Protein AF-A0A842XI34-F1 (afdb_monomer_lite)

Foldseek 3Di:
DDDDDDDADAQVDGPQRVVVVVVDGPVVPDPDDDDQQPPVVDPTDGRVRCVVSVVVVVCVVPND

Sequence (64 aa):
SRNILVAFGAPTQGLYDIVAREKLKLNEVAHFTVNTIPNQGTETVRTEEALYTSLAILNLIIGK

Structure (mmCIF, N/CA/C/O backbone):
data_AF-A0A842XI34-F1
#
_entry.id   AF-A0A842XI34-F1
#
loop_
_atom_site.group_PDB
_atom_site.id
_atom_site.type_symbol
_atom_site.label_atom_id
_atom_site.label_alt_id
_atom_site.label_comp_id
_atom_site.label_asym_id
_atom_site.label_entity_id
_atom_site.label_seq_id
_atom_site.pdbx_PDB_ins_code
_atom_site.Cartn_x
_atom_site.Cartn_y
_atom_site.Cartn_z
_atom_site.occupancy
_atom_site.B_iso_or_equiv
_atom_site.auth_seq_id
_atom_site.auth_comp_id
_atom_site.auth_asym_id
_atom_site.auth_atom_id
_atom_site.pdbx_PDB_model_num
ATOM 1 N N . SER A 1 1 ? -14.483 -2.282 20.567 1.00 54.50 1 SER A N 1
ATOM 2 C CA . SER A 1 1 ? -13.105 -1.822 20.287 1.00 54.50 1 SER A CA 1
ATOM 3 C C . SER A 1 1 ? -13.034 -1.360 18.837 1.00 54.50 1 SER A C 1
ATOM 5 O O . SER A 1 1 ? -13.590 -2.037 17.984 1.00 54.50 1 SER A O 1
ATOM 7 N N . ARG A 1 2 ? -12.435 -0.197 18.540 1.00 81.12 2 ARG A N 1
ATOM 8 C CA . ARG A 1 2 ? -12.140 0.214 17.152 1.00 81.12 2 ARG A CA 1
ATOM 9 C C . ARG A 1 2 ? -10.666 -0.073 16.884 1.00 81.12 2 ARG A C 1
ATOM 11 O O . ARG A 1 2 ? -9.825 0.775 17.152 1.00 81.12 2 ARG A O 1
ATOM 18 N N . ASN A 1 3 ? -10.370 -1.284 16.427 1.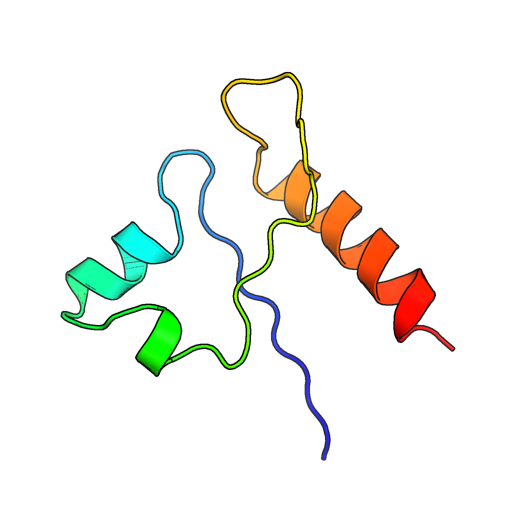00 90.44 3 ASN A N 1
ATOM 19 C CA . ASN A 1 3 ? -9.014 -1.666 16.044 1.00 90.44 3 ASN A CA 1
ATOM 20 C C . ASN A 1 3 ? -8.837 -1.375 14.551 1.00 90.44 3 ASN A C 1
ATOM 22 O O . ASN A 1 3 ? -9.697 -1.743 13.753 1.00 90.44 3 ASN A O 1
ATOM 26 N N . ILE A 1 4 ? -7.738 -0.718 14.185 1.00 92.12 4 ILE A N 1
ATOM 27 C CA . ILE A 1 4 ? -7.370 -0.455 12.791 1.00 92.12 4 ILE A CA 1
ATOM 28 C C . ILE A 1 4 ? -6.225 -1.403 12.434 1.00 92.12 4 ILE A C 1
ATOM 30 O O . ILE A 1 4 ? -5.235 -1.470 13.159 1.00 92.12 4 ILE A O 1
ATOM 34 N N . LEU A 1 5 ? -6.368 -2.131 11.327 1.00 95.44 5 LEU A N 1
ATOM 35 C CA . LEU A 1 5 ? -5.317 -2.959 10.741 1.00 95.44 5 LEU A CA 1
ATOM 36 C C . LEU A 1 5 ? -4.876 -2.319 9.425 1.00 95.44 5 LEU A C 1
ATOM 38 O O . LEU A 1 5 ? -5.710 -2.029 8.569 1.00 95.44 5 LEU A O 1
ATOM 42 N N . VAL A 1 6 ? -3.569 -2.131 9.264 1.00 96.31 6 VAL A N 1
ATOM 43 C CA . VAL A 1 6 ? -2.959 -1.680 8.013 1.00 96.31 6 VAL A CA 1
ATOM 44 C C . VAL A 1 6 ? -2.103 -2.825 7.489 1.00 96.31 6 VAL A C 1
ATOM 46 O O . VAL A 1 6 ? -1.188 -3.275 8.175 1.00 96.31 6 VAL A O 1
ATOM 49 N N . ALA A 1 7 ? -2.431 -3.324 6.301 1.00 97.00 7 ALA A N 1
ATOM 50 C CA . ALA A 1 7 ? -1.683 -4.390 5.648 1.00 97.00 7 ALA A CA 1
ATOM 51 C C . ALA A 1 7 ? -0.687 -3.796 4.645 1.00 97.00 7 ALA A C 1
ATOM 53 O O . ALA A 1 7 ? -1.005 -2.831 3.952 1.00 97.00 7 ALA A O 1
ATOM 54 N N . PHE A 1 8 ? 0.491 -4.408 4.538 1.00 97.12 8 PHE A N 1
ATOM 55 C CA . PHE A 1 8 ? 1.519 -4.049 3.564 1.00 97.12 8 PHE A CA 1
ATOM 56 C C . PHE A 1 8 ? 1.915 -5.287 2.762 1.00 97.12 8 PHE A C 1
ATOM 58 O O . PHE A 1 8 ? 1.993 -6.387 3.308 1.00 9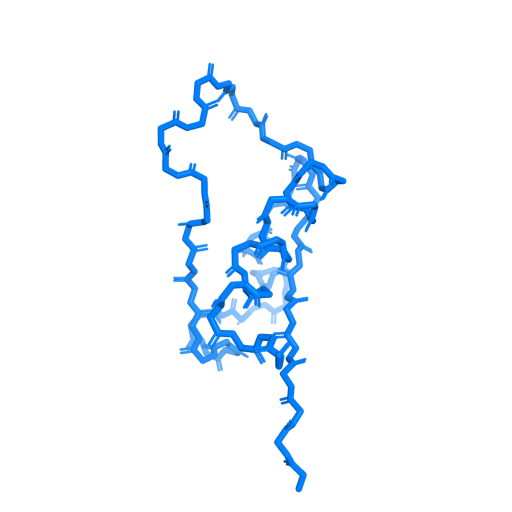7.12 8 PHE A O 1
ATOM 65 N N . GLY A 1 9 ? 2.146 -5.101 1.464 1.00 95.50 9 GLY A N 1
ATOM 66 C CA . GLY A 1 9 ? 2.754 -6.120 0.612 1.00 95.50 9 GLY A CA 1
ATOM 67 C C . GLY A 1 9 ? 4.281 -6.117 0.721 1.00 95.50 9 GLY A C 1
ATOM 68 O O . GLY A 1 9 ? 4.873 -5.295 1.427 1.00 95.50 9 GLY A O 1
ATOM 69 N N . ALA A 1 10 ? 4.913 -7.023 -0.019 1.00 91.31 10 ALA A N 1
ATOM 70 C CA . ALA A 1 10 ? 6.353 -7.019 -0.246 1.00 91.31 10 ALA A CA 1
ATOM 71 C C . ALA A 1 10 ? 6.704 -6.098 -1.435 1.00 91.31 10 ALA A C 1
ATOM 73 O O . ALA A 1 10 ? 5.847 -5.864 -2.290 1.00 91.31 10 ALA A O 1
ATOM 74 N N . PRO A 1 11 ? 7.961 -5.637 -1.572 1.00 84.88 11 PRO A N 1
ATOM 75 C CA . PRO A 1 11 ? 8.358 -4.771 -2.689 1.00 84.88 11 PRO A CA 1
ATOM 76 C C . PRO A 1 11 ? 8.145 -5.427 -4.062 1.00 84.88 11 PRO A C 1
ATOM 78 O O . PRO A 1 11 ? 7.818 -4.756 -5.032 1.00 84.88 11 PRO A O 1
ATOM 81 N N . THR A 1 12 ? 8.308 -6.750 -4.134 1.00 89.19 12 THR A N 1
ATOM 82 C CA . THR A 1 12 ? 8.144 -7.551 -5.355 1.00 89.19 12 THR A CA 1
ATOM 83 C C . THR A 1 12 ? 6.770 -8.206 -5.477 1.00 89.19 12 THR A C 1
ATOM 85 O O . THR A 1 12 ? 6.508 -8.882 -6.469 1.00 89.19 12 THR A O 1
ATOM 88 N N . GLN A 1 13 ? 5.903 -8.059 -4.470 1.00 92.31 13 GLN A N 1
ATOM 89 C CA . GLN A 1 13 ? 4.593 -8.695 -4.471 1.00 92.31 13 GLN A CA 1
ATOM 90 C C . GLN A 1 13 ? 3.565 -7.876 -3.681 1.00 92.31 13 GLN A C 1
ATOM 92 O O . GLN A 1 13 ? 3.602 -7.814 -2.447 1.00 92.31 13 GLN A O 1
ATOM 97 N N . GLY A 1 14 ? 2.598 -7.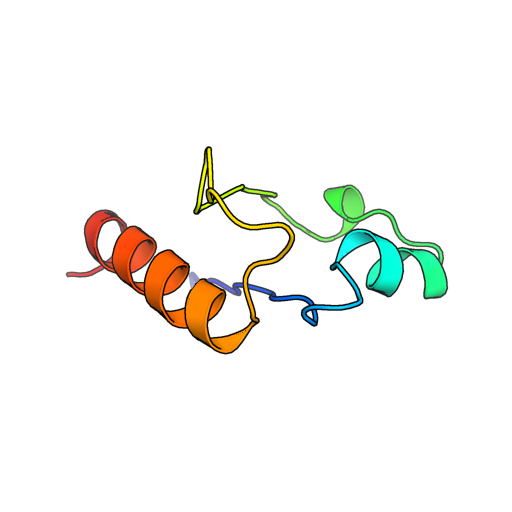305 -4.399 1.00 94.75 14 GLY A N 1
ATOM 98 C CA . GLY A 1 14 ? 1.543 -6.487 -3.812 1.00 94.75 14 GLY A CA 1
ATOM 99 C C . GLY A 1 14 ? 0.462 -7.310 -3.109 1.00 94.75 14 GLY A C 1
ATOM 100 O O . GLY A 1 14 ? 0.327 -8.519 -3.302 1.00 94.75 14 GLY A O 1
ATOM 101 N N . LEU A 1 15 ? -0.376 -6.634 -2.317 1.00 96.69 15 LEU A N 1
ATOM 102 C CA . LEU A 1 15 ? -1.503 -7.279 -1.631 1.00 96.69 15 LEU A CA 1
ATOM 103 C C . LEU A 1 15 ? -2.490 -7.934 -2.606 1.00 96.69 15 LEU A C 1
ATOM 105 O O . LEU A 1 15 ? -3.022 -8.990 -2.283 1.00 96.69 15 LEU A O 1
ATOM 109 N N . TYR A 1 16 ? -2.690 -7.357 -3.797 1.00 96.25 16 TYR A N 1
ATOM 110 C CA . TYR A 1 16 ? -3.514 -7.955 -4.853 1.00 96.25 16 TYR A CA 1
ATOM 111 C C . TYR A 1 16 ? -3.014 -9.349 -5.257 1.00 96.25 16 TYR A C 1
ATOM 113 O O . TYR A 1 16 ? -3.812 -10.281 -5.326 1.00 96.25 16 TYR A O 1
ATOM 121 N N . ASP A 1 17 ? -1.703 -9.514 -5.446 1.00 95.94 17 ASP A N 1
ATOM 122 C CA . ASP A 1 17 ? -1.108 -10.802 -5.819 1.00 95.94 17 ASP A CA 1
ATOM 123 C C . ASP A 1 17 ? -1.186 -11.812 -4.674 1.00 95.94 17 ASP A C 1
ATOM 125 O O . ASP A 1 17 ? -1.370 -13.007 -4.899 1.00 95.94 17 ASP A O 1
ATOM 129 N N . ILE A 1 18 ? -1.016 -11.343 -3.432 1.00 95.62 18 ILE A N 1
ATOM 130 C CA . ILE A 1 18 ? -1.079 -12.190 -2.235 1.00 95.62 18 ILE A CA 1
ATOM 131 C C . ILE A 1 18 ? -2.482 -12.787 -2.086 1.00 95.62 18 ILE A C 1
ATOM 133 O O . ILE A 1 18 ? -2.610 -14.005 -1.995 1.00 95.62 18 ILE A O 1
ATOM 137 N N . VAL A 1 19 ? -3.531 -11.959 -2.109 1.00 96.94 19 VAL A N 1
ATOM 138 C CA . VAL A 1 19 ? -4.909 -12.442 -1.902 1.00 96.94 19 VAL A CA 1
ATOM 139 C C . VAL A 1 19 ? -5.430 -13.264 -3.083 1.00 96.94 19 VAL A C 1
ATOM 141 O O . VAL A 1 19 ? -6.210 -14.195 -2.885 1.00 96.94 19 VAL A O 1
ATOM 144 N N . ALA A 1 20 ? -4.944 -12.998 -4.301 1.00 96.75 20 ALA A N 1
ATOM 145 C CA . ALA A 1 20 ? -5.315 -13.770 -5.484 1.00 96.75 20 ALA A CA 1
ATOM 146 C C . ALA A 1 20 ? -4.908 -15.253 -5.384 1.00 96.75 20 ALA A C 1
ATOM 148 O O . ALA A 1 20 ? -5.629 -16.113 -5.893 1.00 96.75 20 ALA A O 1
ATOM 149 N N . ARG A 1 21 ? -3.804 -15.580 -4.690 1.00 96.19 21 ARG A N 1
ATOM 150 C CA . ARG A 1 21 ? -3.386 -16.978 -4.442 1.00 96.19 21 ARG A CA 1
ATOM 151 C C . ARG A 1 21 ? -4.404 -17.758 -3.613 1.00 96.19 21 ARG A C 1
ATOM 153 O O . ARG A 1 21 ? -4.579 -18.952 -3.830 1.00 96.19 21 ARG A O 1
ATOM 160 N N . GLU A 1 22 ? -5.121 -17.056 -2.743 1.00 95.75 22 GLU A N 1
ATOM 161 C CA . GLU A 1 22 ? -6.195 -17.598 -1.908 1.00 95.75 22 GLU A CA 1
ATOM 162 C C . GLU A 1 22 ? -7.574 -17.511 -2.589 1.00 95.75 22 GLU A C 1
ATOM 164 O O . GLU A 1 22 ? -8.597 -17.774 -1.962 1.00 95.75 22 GLU A O 1
ATOM 169 N N . LYS A 1 23 ? -7.624 -17.157 -3.885 1.00 97.56 23 LYS A N 1
ATOM 170 C CA . LYS A 1 23 ? -8.858 -16.940 -4.667 1.00 97.56 23 LYS A CA 1
ATOM 171 C C . LYS A 1 23 ? -9.760 -15.836 -4.099 1.00 97.56 23 LYS A C 1
ATOM 173 O O . LYS A 1 23 ? -10.973 -15.869 -4.301 1.00 97.56 23 LYS A O 1
ATOM 178 N N . LEU A 1 24 ? -9.168 -14.855 -3.423 1.00 97.31 24 LEU A N 1
ATOM 179 C CA . LEU A 1 24 ? -9.855 -13.693 -2.863 1.00 97.31 24 LEU A CA 1
ATOM 180 C C . LEU A 1 24 ? -9.540 -12.441 -3.682 1.00 97.31 24 LEU A C 1
ATOM 182 O O . LEU A 1 24 ? -8.476 -12.338 -4.301 1.00 97.31 24 LEU A O 1
ATOM 186 N N . LYS A 1 25 ? -10.438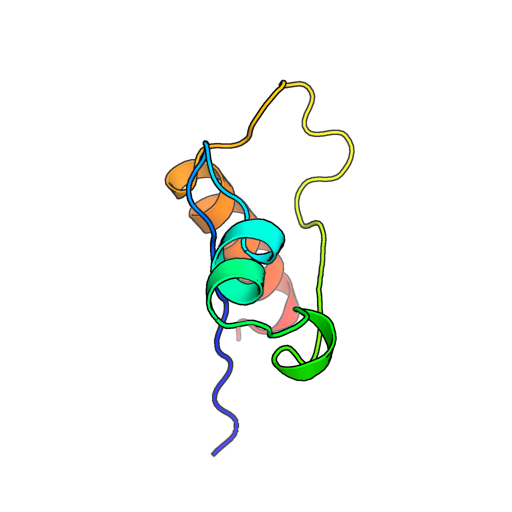 -11.456 -3.653 1.00 96.50 25 LYS A N 1
ATOM 187 C CA . LYS A 1 25 ? -10.157 -10.106 -4.157 1.00 96.50 25 LYS A CA 1
ATOM 188 C C . LYS A 1 25 ? -9.911 -9.151 -2.996 1.00 96.50 25 LYS A C 1
ATOM 190 O O . LYS A 1 25 ? -10.555 -9.235 -1.955 1.00 96.50 25 LYS A O 1
ATOM 195 N N . LEU A 1 26 ? -9.000 -8.194 -3.177 1.00 95.19 26 LEU A N 1
ATOM 196 C CA . LEU A 1 26 ? -8.610 -7.282 -2.095 1.00 95.19 26 LEU A CA 1
ATOM 197 C C . LEU A 1 26 ? -9.797 -6.459 -1.563 1.00 95.19 26 LEU A C 1
ATOM 199 O O . LEU A 1 26 ? -9.906 -6.238 -0.362 1.00 95.19 26 LEU A O 1
ATOM 203 N N . ASN A 1 27 ? -10.724 -6.074 -2.442 1.00 94.38 27 ASN A N 1
ATOM 204 C CA . ASN A 1 27 ? -11.943 -5.346 -2.085 1.00 94.38 27 ASN A CA 1
ATOM 205 C C . ASN A 1 27 ? -12.995 -6.196 -1.344 1.00 94.38 27 ASN A C 1
ATOM 207 O O . ASN A 1 27 ? -13.959 -5.635 -0.835 1.00 94.38 27 ASN A O 1
ATOM 211 N N . GLU A 1 28 ? -12.839 -7.521 -1.283 1.00 96.31 28 GLU A N 1
ATOM 212 C CA . GLU A 1 28 ? -13.706 -8.412 -0.495 1.00 96.31 28 GLU A CA 1
ATOM 213 C C . GLU A 1 28 ? -13.221 -8.543 0.957 1.00 96.31 28 GLU A C 1
ATOM 215 O O . GLU A 1 28 ? -14.002 -8.899 1.837 1.00 96.31 28 GLU A O 1
ATOM 220 N N . VAL A 1 29 ? -11.942 -8.243 1.221 1.00 96.12 29 VAL A N 1
ATOM 221 C CA . VAL A 1 29 ? -11.294 -8.446 2.532 1.00 96.12 29 VAL A CA 1
ATOM 222 C C . VAL A 1 29 ? -10.793 -7.161 3.192 1.00 96.12 29 VAL A C 1
ATOM 224 O O . VAL A 1 29 ? -10.484 -7.166 4.383 1.00 96.12 29 VAL A O 1
ATOM 227 N N . ALA A 1 30 ? -10.709 -6.054 2.451 1.00 96.81 30 ALA A N 1
ATOM 228 C CA . ALA A 1 30 ? -10.274 -4.761 2.964 1.00 96.81 30 ALA A CA 1
ATOM 229 C C . ALA A 1 30 ? -11.391 -3.717 2.857 1.00 96.81 30 ALA A C 1
ATOM 231 O O . ALA A 1 30 ? -11.989 -3.530 1.802 1.00 96.81 30 ALA A O 1
ATOM 232 N N . HIS A 1 31 ? -11.613 -2.973 3.944 1.00 96.06 31 HIS A N 1
ATOM 233 C CA . HIS A 1 31 ? -12.562 -1.853 3.963 1.00 96.06 31 HIS A CA 1
ATOM 234 C C . HIS A 1 31 ? -12.129 -0.705 3.040 1.00 96.06 31 HIS A C 1
ATOM 236 O O . HIS A 1 31 ? -12.966 -0.038 2.440 1.00 96.06 31 HIS A O 1
ATOM 242 N N . PHE A 1 32 ? -10.818 -0.471 2.939 1.00 94.88 32 PHE A N 1
ATOM 243 C CA . PHE A 1 32 ? -10.225 0.573 2.112 1.00 94.88 32 PHE A CA 1
ATOM 244 C C . PHE A 1 32 ? -8.956 0.051 1.443 1.00 94.88 32 PHE A C 1
ATOM 246 O O . PHE A 1 32 ? -8.197 -0.716 2.033 1.00 94.88 32 PHE A O 1
ATOM 253 N N . THR A 1 33 ? -8.701 0.507 0.220 1.00 95.88 33 THR A N 1
ATOM 254 C CA . THR A 1 33 ? -7.415 0.347 -0.466 1.00 95.88 33 THR A CA 1
ATOM 255 C C . THR A 1 33 ? -6.963 1.726 -0.914 1.00 95.88 33 THR A C 1
ATOM 257 O O . THR A 1 33 ? -7.696 2.418 -1.617 1.00 95.88 33 THR A O 1
ATOM 260 N N . VAL A 1 34 ? -5.790 2.153 -0.455 1.00 94.69 34 VAL A N 1
ATOM 261 C CA . VAL A 1 34 ? -5.334 3.542 -0.571 1.00 94.69 34 VAL A CA 1
ATOM 262 C C . VAL A 1 34 ? -3.897 3.564 -1.076 1.00 94.69 34 VAL A C 1
ATOM 264 O O . VAL A 1 34 ? -3.077 2.769 -0.624 1.00 94.69 34 VAL A O 1
ATOM 267 N N . ASN A 1 35 ? -3.591 4.495 -1.981 1.00 95.44 35 ASN A N 1
ATOM 268 C CA . ASN A 1 35 ? -2.215 4.859 -2.306 1.00 95.44 35 ASN A CA 1
ATOM 269 C C . ASN A 1 35 ? -1.781 6.029 -1.410 1.00 95.44 35 ASN A C 1
ATOM 271 O O . ASN A 1 35 ? -2.300 7.135 -1.544 1.00 95.44 35 ASN A O 1
ATOM 275 N N . THR A 1 36 ? -0.844 5.781 -0.496 1.00 96.62 36 THR A N 1
ATOM 276 C CA . THR A 1 36 ? -0.306 6.782 0.440 1.00 96.62 36 THR A CA 1
ATOM 277 C C . THR A 1 36 ? 0.872 7.579 -0.125 1.00 96.62 36 THR A C 1
ATOM 279 O O . THR A 1 36 ? 1.290 8.551 0.498 1.00 96.62 36 THR A O 1
ATOM 282 N N . ILE A 1 37 ? 1.399 7.206 -1.296 1.00 97.06 37 ILE A N 1
ATOM 283 C CA . ILE A 1 37 ? 2.562 7.834 -1.940 1.00 97.06 37 ILE A CA 1
ATOM 284 C C . ILE A 1 37 ? 2.235 8.091 -3.423 1.00 97.06 37 ILE A C 1
ATOM 286 O O . ILE A 1 37 ? 2.771 7.437 -4.324 1.00 97.06 37 ILE A O 1
ATOM 290 N N . PRO A 1 38 ? 1.307 9.018 -3.721 1.00 97.19 38 PRO A N 1
ATOM 291 C CA . PRO A 1 38 ? 1.030 9.393 -5.101 1.00 97.19 38 PRO A CA 1
ATOM 292 C C . PRO A 1 38 ? 2.287 9.988 -5.746 1.00 97.19 38 PRO A C 1
ATOM 294 O O . PRO A 1 38 ? 3.032 10.723 -5.103 1.00 97.19 38 PRO A O 1
ATOM 297 N N . ASN A 1 39 ? 2.505 9.700 -7.032 1.00 97.00 39 ASN A N 1
ATOM 298 C CA . ASN A 1 39 ? 3.674 10.174 -7.783 1.00 97.00 39 ASN A CA 1
ATOM 299 C C . ASN A 1 39 ? 5.020 9.807 -7.119 1.00 97.00 39 ASN A C 1
ATOM 301 O O . ASN A 1 39 ? 5.931 10.627 -7.098 1.00 97.00 39 ASN A O 1
ATOM 305 N N . GLN A 1 40 ? 5.149 8.580 -6.594 1.00 96.69 40 GLN A N 1
ATOM 306 C CA . GLN A 1 40 ? 6.312 8.089 -5.829 1.00 96.69 40 GLN A CA 1
ATOM 307 C C . GLN A 1 40 ? 7.701 8.338 -6.456 1.00 96.69 40 GLN A C 1
ATOM 309 O O . GLN A 1 40 ? 8.699 8.307 -5.746 1.00 96.69 40 GLN A O 1
ATOM 314 N N . GLY A 1 41 ? 7.794 8.576 -7.770 1.00 97.06 41 GLY A N 1
ATOM 315 C CA . GLY A 1 41 ? 9.041 8.962 -8.446 1.00 97.06 41 GLY A CA 1
ATOM 316 C C . GLY A 1 41 ? 10.070 7.837 -8.612 1.00 97.06 41 GLY A C 1
ATOM 317 O O . GLY A 1 41 ? 11.113 8.050 -9.222 1.00 97.06 41 GLY A O 1
ATOM 318 N N . THR A 1 42 ? 9.770 6.641 -8.112 1.00 95.69 42 THR A N 1
ATOM 319 C CA . THR A 1 42 ? 10.555 5.411 -8.261 1.00 95.69 42 THR A CA 1
ATOM 320 C C . THR A 1 42 ? 9.688 4.303 -8.852 1.00 95.69 42 THR A C 1
ATOM 322 O O . THR A 1 42 ? 8.463 4.402 -8.856 1.00 95.69 42 THR A O 1
ATOM 325 N N . GLU A 1 43 ? 10.300 3.222 -9.334 1.00 94.88 43 GLU A N 1
ATOM 326 C CA . GLU A 1 43 ? 9.556 2.055 -9.828 1.00 94.88 43 GLU A CA 1
ATOM 327 C C . GLU A 1 43 ? 8.760 1.367 -8.705 1.00 94.88 43 GLU A C 1
ATOM 329 O O . GLU A 1 43 ? 7.569 1.101 -8.847 1.00 94.88 43 GLU A O 1
ATOM 334 N N . THR A 1 44 ? 9.392 1.159 -7.546 1.00 95.38 44 THR A N 1
ATOM 335 C CA . THR A 1 44 ? 8.775 0.550 -6.359 1.00 95.38 44 THR A CA 1
ATOM 336 C C . THR A 1 44 ? 9.119 1.332 -5.098 1.00 95.38 44 THR A C 1
ATOM 338 O O . THR A 1 44 ? 10.214 1.892 -4.999 1.00 95.38 44 THR A O 1
ATOM 341 N N . VAL A 1 45 ? 8.228 1.294 -4.108 1.00 96.12 45 VAL A N 1
ATOM 342 C CA . VAL A 1 45 ? 8.523 1.711 -2.731 1.00 96.12 45 VAL A CA 1
ATOM 343 C C . VAL A 1 45 ? 8.719 0.457 -1.890 1.00 96.12 45 VAL A C 1
ATOM 345 O O . VAL A 1 45 ? 7.864 -0.435 -1.901 1.00 96.12 45 VAL A O 1
ATOM 348 N N . ARG A 1 46 ? 9.841 0.362 -1.175 1.00 95.94 46 ARG A N 1
ATOM 349 C CA . ARG A 1 46 ? 10.101 -0.792 -0.307 1.00 95.94 46 ARG A CA 1
ATOM 350 C C . ARG A 1 46 ? 9.170 -0.777 0.903 1.00 95.94 46 ARG A C 1
ATOM 352 O O . ARG A 1 46 ? 8.676 0.272 1.311 1.00 95.94 46 ARG A O 1
ATOM 359 N N . THR A 1 47 ? 8.911 -1.942 1.491 1.00 96.44 47 THR A N 1
ATOM 360 C CA . THR A 1 47 ? 7.927 -2.084 2.575 1.00 96.44 47 THR A CA 1
ATOM 361 C C . THR A 1 47 ? 8.266 -1.206 3.780 1.00 96.44 47 THR A C 1
ATOM 363 O O . THR A 1 47 ? 7.366 -0.606 4.360 1.00 96.44 47 THR A O 1
ATOM 366 N N . GLU A 1 48 ? 9.543 -1.074 4.137 1.00 97.31 48 GLU A N 1
ATOM 367 C CA . GLU A 1 48 ? 10.003 -0.212 5.227 1.00 97.31 48 GLU A CA 1
ATOM 368 C C . GLU A 1 48 ? 9.779 1.282 4.941 1.00 97.31 48 GLU A C 1
ATOM 370 O O . GLU A 1 48 ? 9.340 2.014 5.825 1.00 97.31 48 GLU A O 1
ATOM 375 N N . GLU A 1 49 ? 9.990 1.728 3.700 1.00 97.25 49 GLU A N 1
ATOM 376 C CA . GLU A 1 49 ? 9.725 3.105 3.263 1.00 97.25 49 GLU A CA 1
ATOM 377 C C . GLU A 1 49 ? 8.211 3.380 3.293 1.00 97.25 49 GLU A C 1
ATOM 379 O O . GLU A 1 49 ? 7.754 4.365 3.879 1.00 97.25 49 GLU A O 1
ATOM 384 N N . ALA A 1 50 ? 7.418 2.450 2.749 1.00 97.25 50 ALA A N 1
ATOM 385 C CA . ALA A 1 50 ? 5.962 2.525 2.741 1.00 97.25 50 ALA A CA 1
ATOM 386 C C . ALA A 1 50 ? 5.373 2.532 4.159 1.00 97.25 50 ALA A C 1
ATOM 388 O O . ALA A 1 50 ? 4.395 3.244 4.408 1.00 97.25 50 ALA A O 1
ATOM 389 N N . LEU A 1 51 ? 5.962 1.772 5.088 1.00 97.25 51 LEU A N 1
ATOM 390 C CA . LEU A 1 51 ? 5.554 1.727 6.490 1.00 97.25 51 LEU A CA 1
ATOM 391 C C . LEU A 1 51 ? 5.748 3.091 7.150 1.00 97.25 51 LEU A C 1
ATOM 393 O O . LEU A 1 51 ? 4.795 3.619 7.724 1.00 97.25 51 LEU A O 1
ATOM 397 N N . TYR A 1 52 ? 6.934 3.694 7.021 1.00 97.69 52 TYR A N 1
ATOM 398 C CA . TYR A 1 52 ? 7.196 5.017 7.591 1.00 97.69 52 TYR A CA 1
ATOM 399 C C . TYR A 1 52 ? 6.258 6.083 7.021 1.00 97.69 52 TYR A C 1
ATOM 401 O O . TYR A 1 52 ? 5.613 6.797 7.792 1.00 97.69 52 TYR A O 1
ATOM 409 N N . THR A 1 53 ? 6.124 6.174 5.696 1.00 97.50 53 THR A N 1
ATOM 410 C CA . THR A 1 53 ? 5.283 7.205 5.071 1.00 97.50 53 THR A CA 1
ATOM 411 C C . THR A 1 53 ? 3.806 7.019 5.407 1.00 97.50 53 THR A C 1
ATOM 413 O O . THR A 1 53 ? 3.134 7.973 5.803 1.00 97.50 53 THR A O 1
ATOM 416 N N . SER A 1 54 ? 3.292 5.790 5.305 1.00 97.06 54 SER A N 1
ATOM 417 C CA . SER A 1 54 ? 1.871 5.516 5.545 1.00 97.06 54 SER A CA 1
ATOM 418 C C . SER A 1 54 ? 1.492 5.750 7.003 1.00 97.06 54 SER A C 1
ATOM 420 O O . SER A 1 54 ? 0.464 6.370 7.271 1.00 97.06 54 SER A O 1
ATOM 422 N N . LEU A 1 55 ? 2.318 5.299 7.954 1.00 96.50 55 LEU A N 1
ATOM 423 C CA . LEU A 1 55 ? 2.043 5.512 9.374 1.00 96.50 55 LEU A CA 1
ATOM 424 C C . LEU A 1 55 ? 2.208 6.978 9.781 1.00 96.50 55 LEU A C 1
ATOM 426 O O . LEU A 1 55 ? 1.427 7.441 10.606 1.00 96.50 55 LEU A O 1
ATOM 430 N N . ALA A 1 56 ? 3.143 7.728 9.188 1.00 97.12 56 ALA A N 1
ATOM 431 C CA . ALA A 1 56 ? 3.255 9.168 9.417 1.00 97.12 56 ALA A CA 1
ATOM 432 C C . ALA A 1 5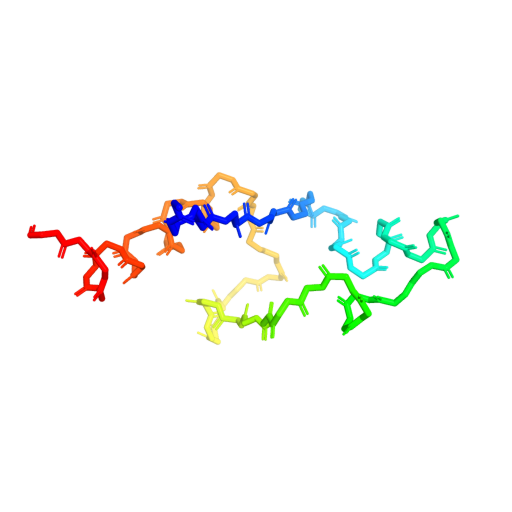6 ? 1.991 9.919 8.964 1.00 97.12 56 ALA A C 1
ATOM 434 O O . ALA A 1 56 ? 1.446 10.714 9.729 1.00 97.12 56 ALA A O 1
ATOM 4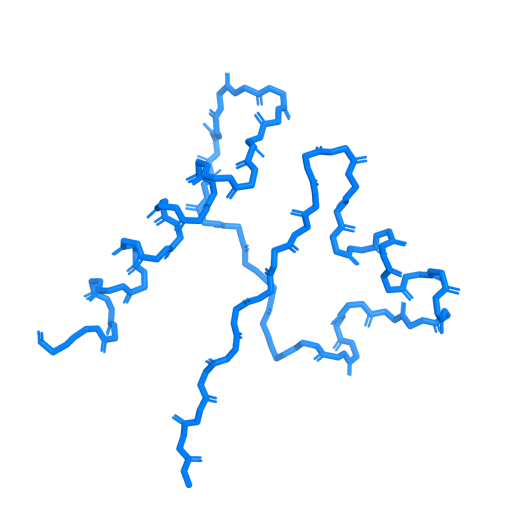35 N N . ILE A 1 57 ? 1.481 9.624 7.760 1.00 96.50 57 ILE A N 1
ATOM 436 C CA . ILE A 1 57 ? 0.233 10.216 7.249 1.00 96.50 57 ILE A CA 1
ATOM 437 C C . ILE A 1 57 ? -0.947 9.841 8.146 1.00 96.50 57 ILE A C 1
ATOM 439 O O . ILE A 1 57 ? -1.720 10.712 8.540 1.00 96.50 57 ILE A O 1
ATOM 443 N N . LEU A 1 58 ? -1.080 8.560 8.502 1.00 94.56 58 LEU A N 1
ATOM 444 C CA . LEU A 1 58 ? -2.143 8.123 9.403 1.00 94.56 58 LEU A CA 1
ATOM 445 C C . LEU A 1 58 ? -2.026 8.825 10.757 1.00 94.56 58 LEU A C 1
ATOM 447 O O . LEU A 1 58 ? -3.026 9.331 11.250 1.00 94.56 58 LEU A O 1
ATOM 451 N N . ASN A 1 59 ? -0.828 8.953 11.325 1.00 95.31 59 ASN A N 1
ATOM 452 C CA . ASN A 1 59 ? -0.622 9.649 12.592 1.00 95.31 59 ASN A CA 1
ATOM 453 C C . ASN A 1 59 ? -1.084 11.117 12.552 1.00 95.31 59 ASN A C 1
ATOM 455 O O . ASN A 1 59 ? -1.601 11.602 13.547 1.00 95.31 59 ASN A O 1
ATOM 459 N N . LEU A 1 60 ? -0.984 11.813 11.416 1.00 95.62 60 LEU A N 1
ATOM 460 C CA . LEU A 1 60 ? -1.527 13.174 11.286 1.00 95.62 60 LEU A CA 1
ATOM 461 C C . LEU A 1 60 ? -3.065 13.226 11.309 1.00 95.62 60 LEU A C 1
ATOM 463 O O . LEU A 1 60 ? -3.634 14.259 11.647 1.00 95.62 60 LEU A O 1
ATOM 467 N N . ILE A 1 61 ? -3.737 12.138 10.923 1.00 91.25 61 ILE A N 1
ATOM 468 C CA . ILE A 1 61 ? -5.201 12.078 10.775 1.00 91.25 61 ILE A CA 1
ATOM 469 C C . ILE A 1 61 ? -5.865 11.448 12.008 1.00 91.25 61 ILE A C 1
ATOM 471 O O . ILE A 1 61 ? -6.940 11.877 12.423 1.00 91.25 61 ILE A O 1
ATOM 475 N N . ILE A 1 62 ? -5.252 10.398 12.561 1.00 89.38 62 ILE A N 1
ATOM 476 C CA . ILE A 1 62 ? -5.794 9.584 13.660 1.00 89.38 62 ILE A CA 1
ATOM 477 C C . ILE A 1 62 ? -4.969 9.663 14.947 1.00 89.38 62 ILE A C 1
ATOM 479 O O . ILE A 1 62 ? -5.429 9.173 15.982 1.00 89.38 62 ILE A O 1
ATOM 483 N N . GLY A 1 63 ? -3.753 10.213 14.892 1.00 79.94 63 GLY A N 1
ATOM 484 C CA . GLY A 1 63 ? -2.938 10.442 16.081 1.00 79.94 63 GLY A CA 1
ATOM 485 C C . GLY A 1 63 ? -3.608 11.466 16.991 1.00 79.94 63 GLY A C 1
ATOM 486 O O . GLY A 1 63 ? -4.330 12.349 16.528 1.00 79.94 63 GLY A O 1
ATOM 487 N N . LYS A 1 64 ? -3.420 11.294 18.298 1.00 63.19 64 LYS A N 1
ATOM 488 C CA . LYS A 1 64 ? -3.867 12.272 19.292 1.00 63.19 64 LYS A CA 1
ATOM 489 C C . LYS A 1 64 ? -2.922 13.459 19.354 1.00 63.19 64 LYS A C 1
ATOM 491 O O . LYS A 1 64 ? -1.699 13.217 19.261 1.00 63.19 64 LYS A O 1
#

Secondary structure (DSSP, 8-state):
---------BTTB-HHHHHHHTT--HHHH-S----SSTT-SSS---HHHHHHHHHHHHHHHH--

Radius of gyration: 12.98 Å; chains: 1; bounding box: 24×31×30 Å

pLDDT: mean 93.84, std 7.23, range [54.5, 97.69]